Protein AF-A0AA91JNV9-F1 (afdb_monomer)

Foldseek 3Di:
DVVVCVVVVNPDDDDPVRVVVVVVVCVVVQQKDWDDDPDPVDTDIDGDPVVVVVVVVVVVVVVVVVVVVVVVD

Mean predicted aligned error: 3.38 Å

Sequence (73 aa):
MQKVEEISNGRVRIAAGTMYGATENLLKQKLICEVPGEDKRRRVYKLTTAGKKVLTLEVERLKELVTLADHLL

Organism: NCBI:txid332949

Secondary structure (DSSP, 8-state):
-HHHHHHTTTS----HHHHHHHHHHHHHTTSEEEE--SSTTS-EEEE-HHHHHHHHHHHHHHHHHHHHHHHH-

Nearest PDB structures (foldseek):
  8zf1-assembly1_A  TM=7.699E-01  e=1.847E-03  Lactococcus cremoris subsp. cremoris MG1363
  1xma-assembly1_A  TM=7.782E-01  e=5.893E-03  Acetivibrio thermocellus
  5hs5-assembly1_B  TM=5.893E-01  e=1.361E-01  Staphylococcus aureus subsp. aureus USA300
  2dqr-assembly1_B  TM=5.629E-01  e=6.877E-02  Bacillus subtilis
  4rbr-assembly1_B  TM=6.088E-01  e=6.109E-01  Staphylococcus aureus subsp. aureus CN1

Structure (mmCIF, N/CA/C/O backbone):
data_AF-A0AA91JNV9-F1
#
_entry.id   AF-A0AA91JNV9-F1
#
loop_
_atom_site.group_PDB
_atom_site.id
_atom_site.type_symbol
_atom_site.label_atom_id
_atom_site.label_alt_id
_atom_site.label_comp_id
_atom_site.label_asym_id
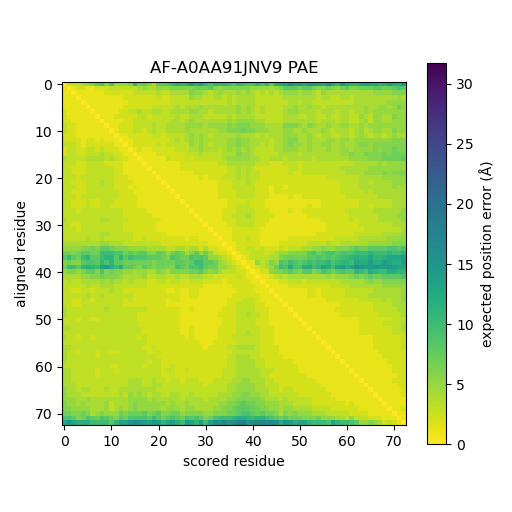_atom_site.label_entity_id
_atom_site.label_seq_id
_atom_site.pdbx_PDB_ins_code
_atom_site.Cartn_x
_atom_site.Cartn_y
_atom_site.Cartn_z
_atom_site.occupancy
_atom_site.B_iso_or_equiv
_atom_site.auth_seq_id
_atom_site.auth_comp_id
_atom_site.auth_asym_id
_atom_site.auth_atom_id
_atom_site.pdbx_PDB_model_num
ATOM 1 N N . MET A 1 1 ? -8.332 8.482 -8.890 1.00 81.38 1 MET A N 1
ATOM 2 C CA . MET A 1 1 ? -8.503 9.241 -7.630 1.00 81.38 1 MET A CA 1
ATOM 3 C C . MET A 1 1 ? -9.944 9.155 -7.155 1.00 81.38 1 MET A C 1
ATOM 5 O O . MET A 1 1 ? -10.139 8.639 -6.067 1.00 81.38 1 MET A O 1
ATOM 9 N N . GLN A 1 2 ? -10.929 9.491 -7.998 1.00 88.06 2 GLN A N 1
ATOM 10 C CA . GLN A 1 2 ? -12.365 9.349 -7.699 1.00 88.06 2 GLN A CA 1
ATOM 11 C C . GLN A 1 2 ? -12.749 7.985 -7.096 1.00 88.06 2 GLN A C 1
ATOM 13 O O . GLN A 1 2 ? -13.403 7.930 -6.065 1.00 88.06 2 GLN A O 1
ATOM 18 N N . LYS A 1 3 ? -12.221 6.878 -7.642 1.00 92.12 3 LYS A N 1
ATOM 19 C CA . LYS A 1 3 ? -12.503 5.540 -7.100 1.00 92.12 3 LYS A CA 1
ATOM 20 C C . LYS A 1 3 ? -12.097 5.346 -5.631 1.00 92.12 3 LYS A C 1
ATOM 22 O O . LYS A 1 3 ? -12.763 4.605 -4.923 1.00 92.12 3 LYS A O 1
ATOM 27 N N . VAL A 1 4 ? -11.013 5.983 -5.178 1.00 93.44 4 VAL A N 1
ATOM 28 C CA . VAL A 1 4 ? -10.560 5.900 -3.776 1.00 93.44 4 VAL A CA 1
ATOM 29 C C . VAL A 1 4 ? -11.504 6.679 -2.862 1.00 93.44 4 VAL A C 1
ATOM 31 O O . VAL A 1 4 ? -11.835 6.217 -1.773 1.00 93.44 4 VAL A O 1
ATOM 34 N N . GLU A 1 5 ? -11.972 7.837 -3.323 1.00 95.31 5 GLU A N 1
ATOM 35 C CA . GLU A 1 5 ? -12.969 8.629 -2.606 1.00 95.31 5 GLU A CA 1
ATOM 36 C C . GLU A 1 5 ? -14.285 7.858 -2.465 1.00 95.31 5 GLU A C 1
ATOM 38 O O . GLU A 1 5 ? -14.811 7.751 -1.361 1.00 95.31 5 GLU A O 1
ATOM 43 N N . GLU A 1 6 ? -14.756 7.226 -3.542 1.00 96.25 6 GLU A N 1
ATOM 44 C CA . GLU A 1 6 ? -15.962 6.389 -3.530 1.00 96.25 6 GLU A CA 1
ATOM 45 C C . GLU A 1 6 ? -15.865 5.244 -2.512 1.00 96.25 6 GLU A C 1
ATOM 47 O O . GLU A 1 6 ? -16.702 5.141 -1.622 1.00 96.25 6 GLU A O 1
ATOM 52 N N . ILE A 1 7 ? -14.830 4.395 -2.597 1.00 96.19 7 ILE A N 1
ATOM 53 C CA . ILE A 1 7 ? -14.714 3.212 -1.718 1.00 96.19 7 ILE A CA 1
ATOM 54 C C . ILE A 1 7 ? -14.442 3.573 -0.254 1.00 96.19 7 ILE A C 1
ATOM 56 O O . ILE A 1 7 ? -14.642 2.748 0.633 1.00 96.19 7 ILE A O 1
ATOM 60 N N . SER A 1 8 ? -13.955 4.788 0.009 1.00 95.12 8 SER A N 1
ATOM 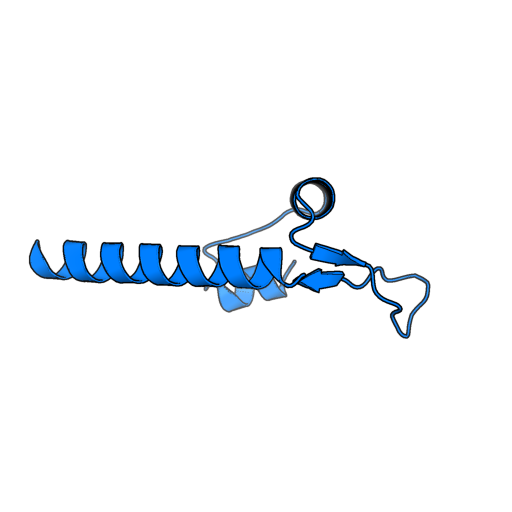61 C CA . SER A 1 8 ? -13.713 5.276 1.367 1.00 95.12 8 SER A CA 1
ATOM 62 C C . SER A 1 8 ? -14.907 6.028 1.958 1.00 95.12 8 SER A C 1
ATOM 64 O O . SER A 1 8 ? -14.801 6.507 3.091 1.00 95.12 8 SER A O 1
ATOM 66 N N . ASN A 1 9 ? -16.033 6.116 1.235 1.00 96.69 9 ASN A N 1
ATOM 67 C CA . ASN A 1 9 ? -17.192 6.945 1.577 1.00 96.69 9 ASN A CA 1
ATOM 68 C C . ASN A 1 9 ? -16.797 8.411 1.816 1.00 96.69 9 ASN A C 1
ATOM 70 O O . A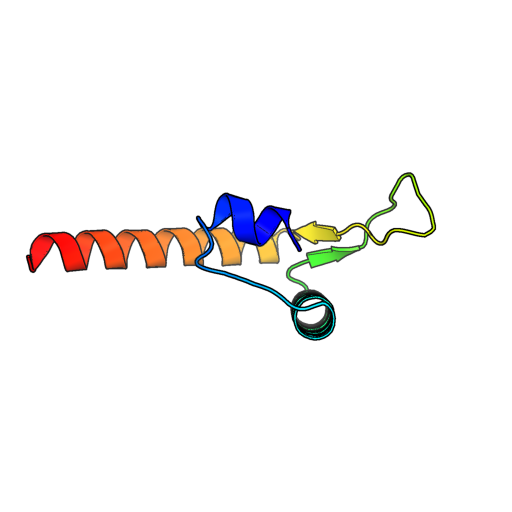SN A 1 9 ? -17.152 9.012 2.827 1.00 96.69 9 ASN A O 1
ATOM 74 N N . GLY A 1 10 ? -15.975 8.971 0.928 1.00 95.75 10 GLY A N 1
ATOM 75 C CA . GLY A 1 10 ? -15.514 10.358 1.004 1.00 95.75 10 GLY A CA 1
ATOM 76 C C . GLY A 1 10 ? -14.436 10.632 2.057 1.00 95.75 10 GLY A C 1
ATOM 77 O O . GLY A 1 10 ? -13.883 11.730 2.074 1.00 95.75 10 GLY A O 1
ATOM 78 N N . ARG A 1 11 ? -14.090 9.658 2.913 1.00 96.56 11 ARG A N 1
ATOM 79 C CA . ARG A 1 11 ? -13.107 9.847 3.996 1.00 96.56 11 ARG A CA 1
ATOM 80 C C . ARG A 1 11 ? -11.681 10.040 3.492 1.00 96.56 11 ARG A C 1
ATOM 82 O O . ARG A 1 11 ? -10.871 10.643 4.188 1.00 96.56 11 ARG A O 1
ATOM 89 N N . VAL A 1 12 ? -11.359 9.519 2.308 1.00 95.25 12 VAL A N 1
ATOM 90 C CA . VAL A 1 12 ? -10.019 9.612 1.725 1.00 95.25 12 VAL A CA 1
ATOM 91 C C . VAL A 1 12 ? -10.088 10.292 0.365 1.00 95.25 12 VAL A C 1
ATOM 93 O O . VAL A 1 12 ? -10.622 9.746 -0.598 1.00 95.25 12 VAL A O 1
ATOM 96 N N . ARG A 1 13 ? -9.462 11.467 0.266 1.00 94.19 13 ARG A N 1
ATOM 97 C CA . ARG A 1 13 ? -9.237 12.191 -0.990 1.00 94.19 13 ARG A CA 1
ATOM 98 C C . ARG A 1 13 ? -7.746 12.250 -1.272 1.00 94.19 13 ARG A C 1
ATOM 100 O O . ARG A 1 13 ? -6.972 12.708 -0.438 1.00 94.19 13 ARG A O 1
ATOM 107 N N . ILE A 1 14 ? -7.340 11.781 -2.447 1.00 92.88 14 ILE A N 1
ATOM 108 C CA . ILE A 1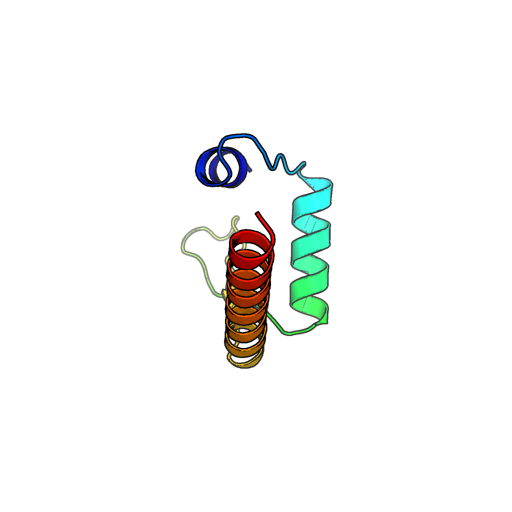 14 ? -5.930 11.728 -2.847 1.00 92.88 14 ILE A CA 1
ATOM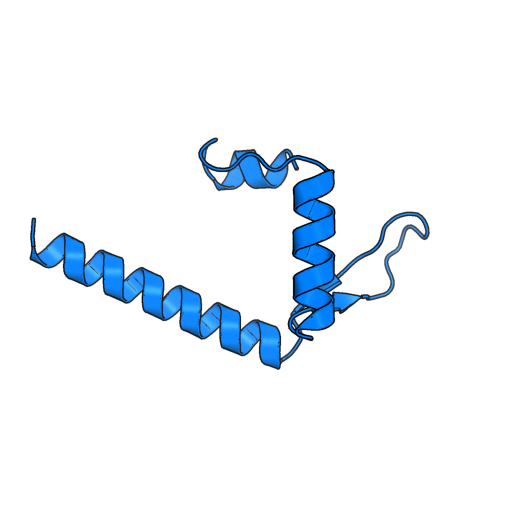 109 C C . ILE A 1 14 ? -5.731 12.651 -4.043 1.00 92.88 14 ILE A C 1
ATOM 111 O O . ILE A 1 14 ? -6.361 12.450 -5.080 1.00 92.88 14 ILE A O 1
ATOM 115 N N . ALA A 1 15 ? -4.837 13.632 -3.904 1.00 93.81 15 ALA A N 1
ATOM 116 C CA . ALA A 1 15 ? -4.378 14.470 -5.007 1.00 93.81 15 ALA A CA 1
ATOM 117 C C . ALA A 1 15 ? -3.352 13.729 -5.883 1.00 93.81 15 ALA A C 1
ATOM 119 O O . ALA A 1 15 ? -2.705 12.777 -5.438 1.00 93.81 15 ALA A O 1
ATOM 120 N N . ALA A 1 16 ? -3.149 14.191 -7.120 1.00 91.00 16 ALA A N 1
ATOM 121 C CA . ALA A 1 16 ? -2.263 13.522 -8.076 1.00 91.00 16 ALA A CA 1
ATOM 122 C C . ALA A 1 16 ? -0.835 13.338 -7.526 1.00 91.00 16 ALA A C 1
ATOM 124 O O . ALA A 1 16 ? -0.300 12.233 -7.586 1.00 91.00 16 ALA A O 1
ATOM 125 N N . GLY A 1 17 ? -0.257 14.382 -6.917 1.00 93.94 17 GLY A N 1
ATOM 126 C CA . GLY A 1 17 ? 1.082 14.322 -6.318 1.00 93.94 17 GLY A CA 1
ATOM 127 C C . GLY A 1 17 ? 1.205 13.262 -5.218 1.00 93.94 17 GLY A C 1
ATOM 128 O O . GLY A 1 17 ? 2.145 12.470 -5.223 1.00 93.94 17 GLY A O 1
ATOM 129 N N . THR A 1 18 ? 0.214 13.172 -4.327 1.00 94.50 18 THR A N 1
ATOM 130 C CA . THR A 1 18 ? 0.171 12.163 -3.256 1.00 94.50 18 THR A CA 1
ATOM 131 C C . THR A 1 18 ? 0.070 10.746 -3.815 1.00 94.50 18 THR A C 1
ATOM 133 O O . THR A 1 18 ? 0.728 9.839 -3.314 1.00 94.50 18 THR A O 1
ATOM 136 N N . MET A 1 19 ? -0.719 10.546 -4.876 1.00 93.12 19 MET A N 1
ATOM 137 C CA . MET A 1 19 ? -0.860 9.237 -5.520 1.00 93.12 19 MET A CA 1
ATOM 138 C C . MET A 1 19 ? 0.463 8.765 -6.132 1.00 93.12 19 MET A C 1
ATOM 140 O O . MET A 1 19 ? 0.869 7.620 -5.913 1.00 93.12 19 MET A O 1
ATOM 144 N N . TYR A 1 20 ? 1.160 9.647 -6.852 1.00 93.25 20 TYR A N 1
ATOM 145 C CA . TYR A 1 20 ? 2.452 9.308 -7.442 1.00 93.25 20 TYR A CA 1
ATOM 146 C C . TYR A 1 20 ? 3.517 9.051 -6.373 1.00 93.25 20 TYR A C 1
ATOM 148 O O . TYR A 1 20 ? 4.200 8.034 -6.459 1.00 93.25 20 TYR A O 1
ATOM 156 N N . GLY A 1 21 ? 3.589 9.881 -5.327 1.00 96.50 21 GLY A N 1
ATOM 157 C CA . GLY A 1 21 ? 4.517 9.665 -4.212 1.00 96.50 21 GLY A CA 1
ATOM 158 C C . GLY A 1 21 ? 4.262 8.350 -3.466 1.00 96.50 21 GLY A C 1
ATOM 159 O O . GLY A 1 21 ? 5.194 7.598 -3.188 1.00 96.50 21 GLY A O 1
ATOM 160 N N . ALA A 1 22 ? 2.995 8.010 -3.206 1.00 95.31 22 ALA A N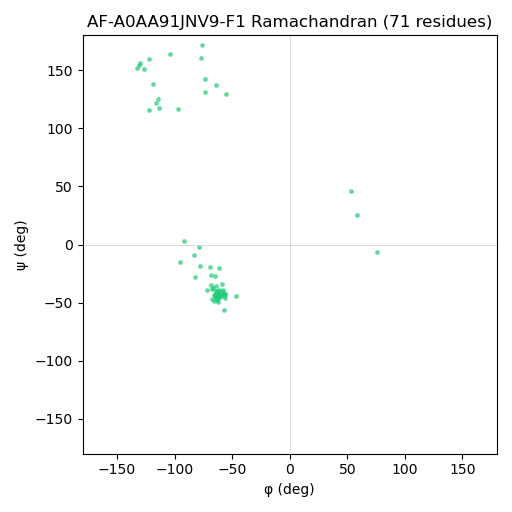 1
ATOM 161 C CA . ALA A 1 22 ? 2.637 6.730 -2.597 1.00 95.31 22 ALA A CA 1
ATOM 162 C C . ALA A 1 22 ? 3.048 5.543 -3.485 1.00 95.31 22 ALA A C 1
ATOM 164 O O . ALA A 1 22 ? 3.642 4.580 -3.002 1.00 95.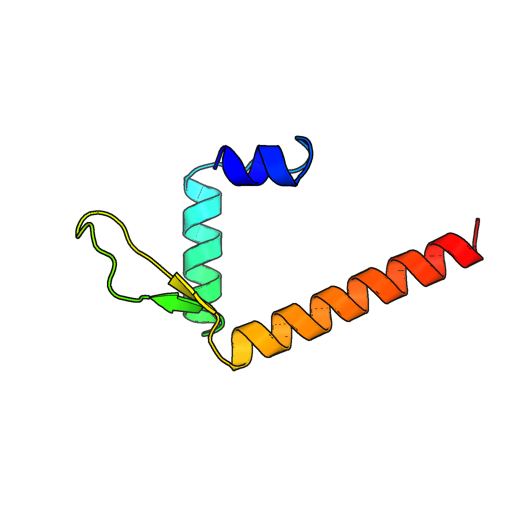31 22 ALA A O 1
ATOM 165 N N . THR A 1 23 ? 2.787 5.628 -4.791 1.00 96.25 23 THR A N 1
ATOM 166 C CA . THR A 1 23 ? 3.144 4.575 -5.754 1.00 96.25 23 THR A CA 1
ATOM 167 C C . THR A 1 23 ? 4.661 4.400 -5.862 1.00 96.25 23 THR A C 1
ATOM 169 O O . THR A 1 23 ? 5.154 3.272 -5.855 1.00 96.25 23 THR A O 1
ATOM 172 N N . GLU A 1 24 ? 5.420 5.498 -5.899 1.00 97.69 24 GLU A N 1
ATOM 173 C CA . GLU A 1 24 ? 6.885 5.472 -5.914 1.00 97.69 24 GLU A CA 1
ATOM 174 C C . GLU A 1 24 ? 7.450 4.813 -4.648 1.00 97.69 24 GLU A C 1
ATOM 176 O O . GLU A 1 24 ? 8.337 3.962 -4.732 1.00 97.69 24 GLU A O 1
ATOM 181 N N . ASN A 1 25 ? 6.898 5.136 -3.477 1.00 98.12 25 ASN A N 1
ATOM 182 C CA . ASN A 1 25 ? 7.310 4.523 -2.217 1.00 98.12 25 ASN A CA 1
ATOM 183 C C . ASN A 1 25 ? 7.024 3.016 -2.189 1.00 98.12 25 ASN A C 1
ATOM 185 O O . ASN A 1 25 ? 7.885 2.237 -1.777 1.00 98.12 25 ASN A O 1
ATOM 189 N N . LEU A 1 26 ? 5.856 2.586 -2.675 1.00 98.12 26 LEU A N 1
ATOM 190 C CA . LEU A 1 26 ? 5.503 1.165 -2.764 1.00 98.12 26 LEU A CA 1
ATOM 191 C C . LEU A 1 26 ? 6.424 0.391 -3.723 1.00 98.12 26 LEU A C 1
ATOM 193 O O . LEU A 1 26 ? 6.761 -0.764 -3.446 1.00 98.12 26 LEU A O 1
ATOM 197 N N . LEU A 1 27 ? 6.860 1.019 -4.823 1.00 98.31 27 LEU A N 1
ATOM 198 C CA . LEU A 1 27 ? 7.855 0.456 -5.744 1.00 98.31 27 LEU A CA 1
ATOM 199 C C . LEU A 1 27 ? 9.234 0.347 -5.083 1.00 98.31 27 LEU A C 1
ATOM 201 O O . LEU A 1 27 ? 9.850 -0.716 -5.144 1.00 98.31 27 LEU A O 1
ATOM 205 N N . LYS A 1 28 ? 9.703 1.407 -4.406 1.00 98.31 28 LYS A N 1
ATOM 206 C CA . LYS A 1 28 ? 10.987 1.414 -3.674 1.00 98.31 28 LYS A CA 1
ATOM 207 C C . LYS A 1 28 ? 11.045 0.314 -2.614 1.00 98.31 28 LYS A C 1
ATOM 209 O O . LYS A 1 28 ? 12.066 -0.352 -2.470 1.00 98.31 28 LYS A O 1
ATOM 214 N N . GLN A 1 29 ? 9.930 0.077 -1.926 1.00 98.25 29 GLN A N 1
ATOM 215 C CA . GLN A 1 29 ? 9.787 -0.993 -0.935 1.00 98.25 29 GLN A CA 1
ATOM 216 C C . GLN A 1 29 ? 9.550 -2.384 -1.552 1.00 98.25 29 GLN A C 1
ATOM 218 O O . GLN A 1 29 ? 9.443 -3.368 -0.824 1.00 98.25 29 GLN A O 1
ATOM 223 N N . LYS A 1 30 ? 9.460 -2.496 -2.886 1.00 98.31 30 LYS A N 1
ATOM 224 C CA . LYS A 1 30 ? 9.191 -3.747 -3.621 1.00 98.31 30 LYS A CA 1
ATOM 225 C C . LYS A 1 30 ? 7.871 -4.427 -3.228 1.00 98.31 30 LYS A C 1
ATOM 227 O O . LYS A 1 30 ? 7.713 -5.640 -3.395 1.00 98.31 30 LYS A O 1
ATOM 232 N N . LEU A 1 31 ? 6.904 -3.659 -2.725 1.00 98.62 31 LEU A N 1
ATOM 233 C CA . LEU A 1 31 ? 5.573 -4.159 -2.364 1.00 98.62 31 LEU A CA 1
ATOM 234 C C . LEU A 1 31 ? 4.653 -4.239 -3.586 1.00 98.62 31 LEU A C 1
ATOM 236 O O . LEU A 1 31 ? 3.781 -5.105 -3.659 1.00 98.62 31 LEU A O 1
ATOM 240 N N . ILE A 1 32 ? 4.885 -3.388 -4.583 1.00 98.62 32 ILE A N 1
ATOM 241 C CA . ILE A 1 32 ? 4.251 -3.489 -5.898 1.00 98.62 32 ILE A CA 1
ATOM 242 C C . ILE A 1 32 ? 5.311 -3.601 -6.991 1.00 98.62 32 ILE A C 1
ATOM 244 O O . ILE A 1 32 ? 6.465 -3.218 -6.799 1.00 98.62 32 ILE A O 1
ATOM 248 N N . CYS A 1 33 ? 4.911 -4.112 -8.148 1.00 98.12 33 CYS A N 1
ATOM 249 C CA . CYS A 1 33 ? 5.695 -4.050 -9.373 1.00 98.12 33 CYS A CA 1
ATOM 250 C C . CYS A 1 33 ? 4.829 -3.581 -10.541 1.00 98.12 33 CYS A C 1
ATOM 252 O O . CYS A 1 33 ? 3.612 -3.783 -10.549 1.00 98.12 33 CYS A O 1
ATOM 254 N N . GLU A 1 34 ? 5.465 -2.937 -11.516 1.00 96.94 34 GLU A N 1
ATOM 255 C CA . GLU A 1 34 ? 4.822 -2.554 -12.769 1.00 96.94 34 GLU A CA 1
ATOM 256 C C . GLU A 1 34 ? 4.607 -3.784 -13.656 1.00 96.94 34 GLU A C 1
ATOM 258 O O . GLU A 1 34 ? 5.426 -4.705 -13.688 1.00 96.94 34 GLU A O 1
ATOM 263 N N . VAL A 1 35 ? 3.480 -3.807 -14.357 1.00 96.19 35 VAL A N 1
ATOM 264 C CA . VAL A 1 35 ? 3.110 -4.844 -15.318 1.00 96.19 35 VAL A CA 1
ATOM 265 C C . VAL A 1 35 ? 2.647 -4.211 -16.625 1.00 96.19 35 VAL A C 1
ATOM 267 O O . VAL A 1 35 ? 2.154 -3.081 -16.606 1.00 96.19 35 VAL A O 1
ATOM 270 N N . PRO A 1 36 ? 2.767 -4.929 -17.755 1.00 93.88 36 PRO A N 1
ATOM 271 C CA . PRO A 1 36 ? 2.203 -4.470 -19.015 1.00 93.88 36 PRO A CA 1
ATOM 272 C C . PRO A 1 36 ? 0.705 -4.187 -18.870 1.00 93.88 36 PRO A C 1
ATOM 274 O O . PRO A 1 36 ? -0.046 -5.019 -18.358 1.00 93.88 36 PRO A O 1
ATOM 277 N N . GLY A 1 37 ? 0.291 -3.003 -19.312 1.00 91.31 37 GLY A N 1
ATOM 278 C CA . GLY A 1 37 ? -1.108 -2.647 -19.521 1.00 91.31 37 GLY A CA 1
ATOM 279 C C . GLY A 1 37 ? -1.452 -2.652 -21.008 1.00 91.31 37 GLY A C 1
ATOM 280 O O . GLY A 1 37 ? -0.564 -2.604 -21.858 1.00 91.31 37 GLY A O 1
ATOM 281 N N . GLU A 1 38 ? -2.744 -2.680 -21.322 1.00 90.44 38 GLU A N 1
ATOM 282 C CA . GLU A 1 38 ? -3.237 -2.596 -22.705 1.00 90.44 38 GLU A CA 1
ATOM 283 C C . GLU A 1 38 ? -2.982 -1.211 -23.329 1.00 90.44 38 GLU A C 1
ATOM 285 O O . GLU A 1 38 ? -2.660 -1.104 -24.511 1.00 90.44 38 GLU A O 1
ATOM 290 N N . ASP A 1 39 ? -3.059 -0.145 -22.524 1.00 92.44 39 ASP A N 1
ATOM 291 C CA . ASP A 1 39 ? -2.730 1.224 -22.936 1.00 92.44 39 ASP A CA 1
ATOM 292 C C . ASP A 1 39 ? -1.298 1.584 -22.519 1.00 92.44 39 ASP A C 1
ATOM 294 O O . ASP A 1 39 ? -0.993 1.705 -21.331 1.00 92.44 39 ASP A O 1
ATOM 298 N N . LYS A 1 40 ? -0.428 1.842 -23.504 1.00 83.25 40 LYS A N 1
ATOM 299 C CA . LYS A 1 40 ? 0.973 2.246 -23.289 1.00 83.25 40 LYS A CA 1
ATOM 300 C C . LYS A 1 40 ? 1.127 3.563 -22.520 1.00 83.25 40 LYS A C 1
ATOM 302 O O . LYS A 1 40 ? 2.192 3.815 -21.965 1.00 83.25 40 LYS A O 1
ATOM 307 N N . ARG A 1 41 ? 0.096 4.413 -22.481 1.00 90.00 41 ARG A N 1
ATOM 308 C CA . ARG A 1 41 ? 0.099 5.675 -21.720 1.00 90.00 41 ARG A CA 1
ATOM 309 C C . ARG A 1 41 ? -0.265 5.478 -20.250 1.00 90.00 41 ARG A C 1
ATOM 311 O O . ARG A 1 41 ? -0.134 6.414 -19.464 1.00 90.00 41 ARG A O 1
ATOM 318 N N . ARG A 1 42 ? -0.721 4.283 -19.862 1.00 90.25 42 ARG A N 1
ATOM 319 C CA . ARG A 1 42 ? -1.139 3.973 -18.497 1.00 90.25 42 ARG A CA 1
ATOM 320 C C . ARG A 1 42 ? -0.205 2.950 -17.866 1.00 90.25 42 ARG A C 1
ATOM 322 O O . ARG A 1 42 ? -0.158 1.794 -18.265 1.00 90.25 42 ARG A O 1
ATOM 329 N N . ARG A 1 43 ? 0.469 3.366 -16.795 1.00 91.94 43 ARG A N 1
ATOM 330 C CA . ARG A 1 43 ? 1.236 2.452 -15.942 1.00 91.94 43 ARG A CA 1
ATOM 331 C C . ARG A 1 43 ? 0.276 1.609 -15.106 1.00 91.94 43 ARG A C 1
ATOM 333 O O . ARG A 1 43 ? -0.646 2.149 -14.487 1.00 91.94 43 ARG A O 1
ATOM 340 N N . VAL A 1 44 ? 0.483 0.297 -15.098 1.00 95.44 44 VAL A N 1
ATOM 341 C CA . VAL A 1 44 ? -0.328 -0.663 -14.341 1.00 95.44 44 VAL A CA 1
ATOM 342 C C . VAL A 1 44 ? 0.572 -1.361 -13.335 1.00 95.44 44 VAL A C 1
ATOM 344 O O . VAL A 1 44 ? 1.700 -1.722 -13.651 1.00 95.44 44 VAL A O 1
ATOM 347 N N . TYR A 1 45 ? 0.078 -1.555 -12.116 1.00 96.56 45 TYR A N 1
ATOM 348 C CA . TYR A 1 45 ? 0.845 -2.162 -11.033 1.00 96.56 45 TYR A CA 1
ATOM 349 C C . TYR A 1 45 ? 0.089 -3.334 -10.420 1.00 96.56 45 TYR A C 1
ATOM 351 O O . TYR A 1 45 ? -1.142 -3.338 -10.383 1.00 96.56 45 TYR A O 1
ATOM 359 N N . LYS A 1 46 ? 0.831 -4.302 -9.883 1.00 97.94 46 LYS A N 1
ATOM 360 C CA . LYS A 1 46 ? 0.295 -5.399 -9.068 1.00 97.94 46 LYS A CA 1
ATOM 361 C C . LYS A 1 46 ? 1.083 -5.550 -7.773 1.00 97.94 46 LYS A C 1
ATOM 363 O O . LYS A 1 46 ? 2.257 -5.194 -7.714 1.00 97.94 46 LYS A O 1
ATOM 368 N N . LEU A 1 47 ? 0.455 -6.139 -6.756 1.00 98.50 47 LEU A N 1
ATOM 369 C CA . LEU A 1 47 ? 1.156 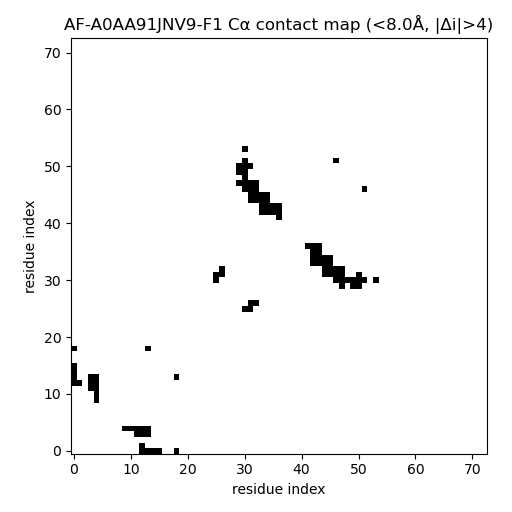-6.553 -5.540 1.00 98.50 47 LEU A CA 1
ATOM 370 C C . LEU A 1 47 ? 2.178 -7.651 -5.858 1.00 98.50 47 LEU A C 1
ATOM 372 O O . LEU A 1 47 ? 1.873 -8.614 -6.569 1.00 98.50 47 LEU A O 1
ATOM 376 N N . THR A 1 48 ? 3.366 -7.534 -5.272 1.00 98.69 48 THR A N 1
ATOM 377 C CA . THR A 1 48 ? 4.335 -8.633 -5.209 1.00 98.69 48 THR A CA 1
ATOM 378 C C . THR A 1 48 ? 3.913 -9.645 -4.141 1.00 98.69 48 THR A C 1
ATOM 380 O O . THR A 1 48 ? 3.004 -9.389 -3.350 1.00 98.69 48 THR A O 1
ATOM 383 N N . THR A 1 49 ? 4.580 -10.799 -4.065 1.00 98.56 49 THR A N 1
ATOM 384 C CA . THR A 1 49 ? 4.362 -11.754 -2.961 1.00 98.56 49 THR A CA 1
ATOM 385 C C . THR A 1 49 ? 4.611 -11.099 -1.598 1.00 98.56 49 THR A C 1
ATOM 387 O O . THR A 1 49 ? 3.816 -11.277 -0.676 1.00 98.56 49 THR A O 1
ATOM 390 N N . ALA A 1 50 ? 5.662 -10.278 -1.487 1.00 98.44 50 ALA A N 1
ATOM 391 C CA . ALA A 1 50 ? 5.951 -9.508 -0.280 1.00 98.44 50 ALA A CA 1
ATOM 392 C C . ALA A 1 50 ? 4.847 -8.479 0.014 1.00 98.44 50 ALA A C 1
ATOM 394 O O . ALA A 1 50 ? 4.361 -8.412 1.140 1.00 98.44 50 ALA A O 1
ATOM 395 N N . GLY A 1 51 ? 4.382 -7.748 -1.005 1.00 98.62 51 GLY A N 1
ATOM 396 C CA . GLY A 1 51 ? 3.274 -6.800 -0.874 1.00 98.62 51 GLY A CA 1
ATOM 397 C C . GLY A 1 51 ? 1.976 -7.442 -0.400 1.00 98.62 51 GLY A C 1
ATOM 398 O O . GLY A 1 51 ? 1.323 -6.909 0.491 1.00 98.62 51 GLY A O 1
ATOM 399 N N . LYS A 1 52 ? 1.623 -8.617 -0.938 1.00 98.56 52 LYS A N 1
ATOM 400 C CA . LYS A 1 52 ? 0.453 -9.379 -0.476 1.00 98.56 52 LYS A CA 1
ATOM 401 C C . LYS A 1 52 ? 0.582 -9.772 0.994 1.00 98.56 52 LYS A C 1
ATOM 403 O O . LYS A 1 52 ? -0.387 -9.632 1.735 1.00 98.56 52 LYS A O 1
ATOM 408 N N . LYS A 1 53 ? 1.765 -10.226 1.423 1.00 98.56 53 LYS A N 1
ATOM 409 C CA . LYS A 1 53 ? 2.016 -10.593 2.824 1.00 98.56 53 LYS A CA 1
ATOM 410 C C . LYS A 1 53 ? 1.865 -9.389 3.756 1.00 98.56 53 LYS A C 1
ATOM 412 O O . LYS A 1 53 ? 1.154 -9.491 4.747 1.00 98.56 53 LYS A O 1
ATOM 417 N N . VAL A 1 54 ? 2.475 -8.252 3.414 1.00 98.38 54 VAL A N 1
ATOM 418 C CA . VAL A 1 54 ? 2.372 -7.014 4.207 1.00 98.38 54 VAL A CA 1
ATOM 419 C C . VAL A 1 54 ? 0.927 -6.528 4.290 1.00 98.38 54 VAL A C 1
ATOM 421 O O . VAL A 1 54 ? 0.448 -6.242 5.381 1.00 98.38 54 VAL A O 1
ATOM 424 N N . LEU A 1 55 ? 0.207 -6.496 3.164 1.00 98.19 55 LEU A N 1
ATOM 425 C CA . LEU A 1 55 ? -1.199 -6.093 3.152 1.00 98.19 55 LEU A CA 1
ATOM 426 C C . LEU A 1 55 ? -2.071 -7.025 4.003 1.00 98.19 55 LEU A C 1
ATOM 428 O O . LEU A 1 55 ? -2.962 -6.552 4.697 1.00 98.19 55 LEU A O 1
ATOM 432 N N . THR A 1 56 ? -1.808 -8.333 3.965 1.00 98.56 56 THR A N 1
ATOM 433 C CA . THR A 1 56 ? -2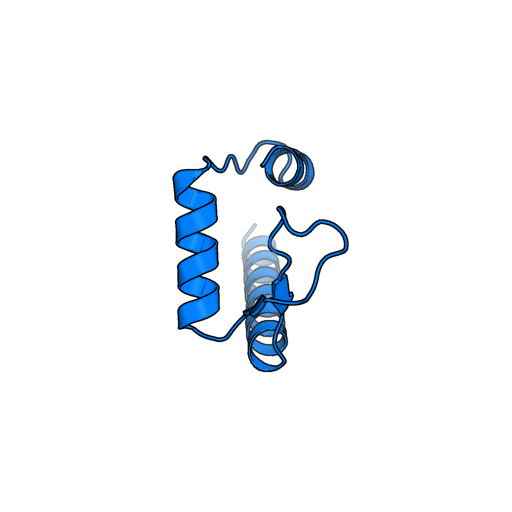.545 -9.313 4.779 1.00 98.56 56 THR A CA 1
ATOM 434 C C . THR A 1 56 ? -2.344 -9.034 6.265 1.00 98.56 56 THR A C 1
ATOM 436 O O . THR A 1 56 ? -3.326 -8.893 6.983 1.00 98.56 56 THR A O 1
ATOM 439 N N . LEU A 1 57 ? -1.090 -8.867 6.700 1.00 98.56 57 LEU A N 1
ATOM 440 C CA . LEU A 1 57 ? -0.765 -8.547 8.093 1.00 98.56 57 LEU A CA 1
ATOM 441 C C . LEU A 1 57 ? -1.407 -7.233 8.550 1.00 98.56 57 LEU A C 1
ATOM 443 O O . LEU A 1 57 ? -1.920 -7.156 9.659 1.00 98.56 57 LEU A O 1
ATOM 447 N N . GLU A 1 58 ? -1.424 -6.210 7.694 1.00 98.38 58 GLU A N 1
ATOM 448 C CA . GLU A 1 58 ? -2.047 -4.930 8.040 1.00 98.38 58 GLU A CA 1
ATOM 449 C C . GLU A 1 58 ? -3.569 -5.041 8.173 1.00 98.38 58 GLU A C 1
ATOM 451 O O . GLU A 1 58 ? -4.161 -4.451 9.074 1.00 98.38 58 GLU A O 1
ATOM 456 N N . VAL A 1 59 ? -4.215 -5.832 7.314 1.00 98.38 59 VAL A N 1
ATOM 457 C CA . VAL A 1 59 ? -5.649 -6.109 7.440 1.00 98.38 59 VAL A CA 1
ATOM 458 C C . VAL A 1 59 ? -5.952 -6.849 8.743 1.00 98.38 59 VAL A C 1
ATOM 460 O O . VAL A 1 59 ? -6.938 -6.516 9.396 1.00 98.38 59 VAL A O 1
ATOM 463 N N . GLU A 1 60 ? -5.130 -7.825 9.135 1.00 98.56 60 GLU A N 1
ATOM 464 C CA . GLU A 1 60 ? -5.304 -8.519 10.418 1.00 98.56 60 GLU A CA 1
ATOM 465 C C . GLU A 1 60 ? -5.131 -7.561 11.597 1.00 98.56 60 GLU A C 1
ATOM 467 O O . GLU A 1 60 ? -6.028 -7.464 12.432 1.00 98.56 60 GLU A O 1
ATOM 472 N N . ARG A 1 61 ? -4.072 -6.744 11.585 1.00 98.62 61 ARG A N 1
ATOM 473 C CA . ARG A 1 61 ? -3.828 -5.719 12.607 1.00 98.62 61 ARG A CA 1
ATOM 474 C C . ARG A 1 61 ? -5.003 -4.746 12.749 1.00 98.62 61 ARG A C 1
ATOM 476 O O . ARG A 1 61 ? -5.388 -4.393 13.858 1.00 98.62 61 ARG A O 1
ATOM 483 N N . LEU A 1 62 ? -5.589 -4.296 11.636 1.00 98.31 62 LEU A N 1
ATOM 484 C CA . LEU A 1 62 ? -6.750 -3.399 11.664 1.00 98.31 62 LEU A CA 1
ATOM 485 C C . LEU A 1 62 ? -7.999 -4.082 12.236 1.00 98.31 62 LEU A C 1
ATOM 487 O O . LEU A 1 62 ? -8.746 -3.439 12.968 1.00 98.31 62 LEU A O 1
ATOM 491 N N . LYS A 1 63 ? -8.223 -5.367 11.937 1.00 98.38 63 LYS A N 1
ATOM 492 C CA . LYS A 1 63 ? -9.332 -6.135 12.525 1.00 98.38 63 LYS A CA 1
ATOM 493 C C . LYS A 1 63 ? -9.160 -6.301 14.031 1.00 98.38 63 LYS A C 1
ATOM 495 O O . LYS A 1 63 ? -10.116 -6.077 14.760 1.00 98.38 63 LYS A O 1
ATOM 500 N N . GLU A 1 64 ? -7.956 -6.636 14.489 1.00 98.25 64 GLU A N 1
ATOM 501 C CA . GLU A 1 64 ? -7.645 -6.747 15.920 1.00 98.25 64 GLU A CA 1
ATOM 502 C C . GLU A 1 64 ? -7.925 -5.438 16.665 1.00 98.25 64 GLU A C 1
ATOM 504 O O . GLU A 1 64 ? -8.521 -5.460 17.740 1.00 98.25 64 GLU A O 1
ATOM 509 N N . LEU A 1 65 ? -7.555 -4.293 16.078 1.00 98.00 65 LEU A N 1
ATOM 510 C CA . LEU A 1 65 ? -7.837 -2.982 16.666 1.00 98.00 65 LEU A CA 1
ATOM 511 C C . LEU A 1 65 ? -9.334 -2.689 16.784 1.00 98.00 65 LEU A C 1
ATOM 513 O O . LEU A 1 65 ? -9.753 -2.119 17.788 1.00 98.00 65 LEU A O 1
ATOM 517 N N . VAL A 1 66 ? -10.129 -3.065 15.779 1.00 98.00 66 VAL A N 1
ATOM 518 C CA . VAL A 1 66 ? -11.590 -2.913 15.833 1.00 98.00 66 VAL A CA 1
ATOM 519 C C . VAL A 1 66 ? -12.173 -3.810 16.922 1.00 98.00 66 VAL A C 1
ATOM 521 O O . VAL A 1 66 ? -12.882 -3.307 17.783 1.00 98.00 66 VAL A O 1
ATOM 524 N N . THR A 1 67 ? -11.792 -5.091 16.962 1.00 98.00 67 THR A N 1
ATOM 525 C CA . THR A 1 67 ? -12.236 -6.024 18.010 1.00 98.00 67 THR A CA 1
ATOM 526 C C . THR A 1 67 ? -11.895 -5.511 19.409 1.00 98.00 67 THR A C 1
ATOM 528 O O . THR A 1 67 ? -12.726 -5.565 20.310 1.00 98.00 67 THR A O 1
ATOM 531 N N . LEU A 1 68 ? -10.680 -4.987 19.606 1.00 97.88 68 LEU A N 1
ATOM 532 C CA . LEU A 1 68 ? -10.275 -4.414 20.887 1.00 97.88 68 LEU A CA 1
ATOM 533 C C . LEU A 1 68 ? -11.125 -3.192 21.257 1.00 97.88 68 LEU A C 1
ATOM 535 O O . LEU A 1 68 ? -11.541 -3.078 22.406 1.00 97.88 68 LEU A O 1
ATOM 539 N N . ALA A 1 69 ? -11.377 -2.287 20.309 1.00 98.12 69 ALA A N 1
ATOM 540 C CA . ALA A 1 69 ? -12.206 -1.110 20.544 1.00 98.12 69 ALA A CA 1
ATOM 541 C C . ALA A 1 69 ? -13.652 -1.490 20.899 1.00 98.12 69 ALA A C 1
ATOM 543 O O . ALA A 1 69 ? -14.201 -0.928 21.842 1.00 98.12 69 ALA A O 1
ATOM 544 N N . ASP A 1 70 ? -14.226 -2.477 20.209 1.00 97.31 70 ASP A N 1
ATOM 545 C CA . ASP A 1 70 ? -15.583 -2.976 20.464 1.00 97.31 70 ASP A CA 1
ATOM 546 C C . ASP A 1 70 ? -15.720 -3.631 21.849 1.00 97.31 70 ASP A C 1
ATOM 548 O O . ASP A 1 70 ? -16.803 -3.628 22.419 1.00 97.31 70 ASP A O 1
ATOM 552 N N . HIS A 1 71 ? -14.640 -4.178 22.419 1.00 96.06 71 HIS A N 1
ATOM 553 C CA . HIS A 1 71 ? -14.638 -4.699 23.792 1.00 96.06 71 HIS A CA 1
ATOM 554 C C . HIS A 1 71 ? -14.548 -3.614 24.875 1.00 96.06 71 HIS A C 1
ATOM 556 O O . HIS A 1 71 ? -14.814 -3.902 26.043 1.00 96.06 71 HIS A O 1
ATOM 562 N N . LEU A 1 72 ? -14.108 -2.405 24.521 1.00 94.62 72 LEU A N 1
ATOM 563 C CA . LEU A 1 72 ? -13.938 -1.285 25.451 1.00 94.62 72 LEU A CA 1
ATOM 564 C C . LEU A 1 72 ? -15.151 -0.342 25.486 1.00 94.62 72 LEU A C 1
ATOM 566 O O . LEU A 1 72 ? -15.231 0.486 26.397 1.00 94.62 72 LEU A O 1
ATOM 570 N N . LEU A 1 73 ? -16.046 -0.442 24.501 1.00 86.62 73 LEU A N 1
ATOM 571 C CA . LEU A 1 73 ? -17.312 0.294 24.405 1.00 86.62 73 LEU A CA 1
ATOM 572 C C . LEU A 1 73 ? -18.477 -0.552 24.932 1.00 86.62 73 LEU A C 1
ATOM 574 O O . LEU A 1 73 ? -19.404 0.065 25.503 1.00 86.62 73 LEU A O 1
#

pLDDT: mean 95.66, std 3.62, range [81.38, 98.69]

Solvent-accessible surface area (backbone atoms only — not comparable to full-atom values): 4272 Å² total; per-residue (Å²): 92,70,68,54,19,60,78,47,73,65,74,41,82,62,54,72,69,56,52,52,52,54,51,51,51,34,43,75,70,49,26,32,44,80,49,94,49,96,49,90,91,46,91,35,72,44,69,30,76,62,23,50,51,52,53,50,53,50,54,50,53,54,50,52,52,50,55,54,52,65,74,76,107

Radius of gyration: 15.57 Å; Cα contacts (8 Å, |Δi|>4): 52; chains: 1; bounding box: 28×26×49 Å

InterPro domains:
  IPR005149 Transcription regulator PadR, N-terminal [PF03551] (1-56)
  IPR036388 Winged helix-like DNA-binding domain superfamily [G3DSA:1.10.10.10] (1-73)
  IPR036390 Winged helix DNA-binding domain superfamily [SSF46785] (2-69)
  IPR052509 Metal-responsive DNA-binding regulator [PTHR33169] (1-70)